Protein AF-A0A9D8H5Y0-F1 (afdb_monomer_lite)

pLDDT: mean 76.58, std 21.45, range [40.56, 97.44]

Secondary structure (DSSP, 8-state):
--TT--GGGG-SPPPHHHHHHHHTT--GGGHHHHHHHHHHHHTTS-TT-HHHHHHHHHHHHHHHHHTTS--TT---S----S-----------

Radius of gyration: 22.51 Å; chains: 1; bounding box: 34×60×71 Å

Foldseek 3Di:
DDPPDPVVVVPDQQALVNLCVLLVPDALCCLVVSLVVLCVSLVVPDPPGRNNVSSVVSSVVSVVRVVVNDDPPDDPPDPPDDDPPDPDDDDDD

Sequence (93 aa):
MSEAERPDRLQRPVTADDIRALAGPATPHFSLQVRNRIRKLIEPLADDDPARAEGERQIAKLEQLSKHSGDPRGLGPGDEAMQHDEGRIAGEP

Structure (mmCIF, N/CA/C/O backbone):
data_AF-A0A9D8H5Y0-F1
#
_entry.id   AF-A0A9D8H5Y0-F1
#
loop_
_atom_site.group_PDB
_atom_site.id
_atom_site.type_symbol
_atom_site.label_atom_id
_atom_site.label_alt_id
_atom_site.label_comp_id
_atom_site.label_asym_id
_atom_site.label_entity_id
_atom_site.label_seq_id
_atom_site.pdbx_PDB_ins_code
_atom_site.Cartn_x
_atom_site.Cartn_y
_atom_site.Cartn_z
_atom_site.occupancy
_atom_site.B_iso_or_equiv
_atom_site.auth_seq_id
_atom_site.auth_comp_id
_atom_site.auth_asym_id
_atom_site.auth_atom_id
_atom_site.pdbx_PDB_model_num
ATOM 1 N N . MET A 1 1 ? 6.753 30.763 14.646 1.00 40.56 1 MET A N 1
ATOM 2 C CA . MET A 1 1 ? 6.353 29.344 14.738 1.00 40.56 1 MET A CA 1
ATOM 3 C C . MET A 1 1 ? 5.150 29.186 13.825 1.00 40.56 1 MET A C 1
ATOM 5 O O . MET A 1 1 ? 4.134 29.805 14.102 1.00 40.56 1 MET A O 1
ATOM 9 N N . SER A 1 2 ? 5.315 28.533 12.675 1.00 47.53 2 SER A N 1
ATOM 10 C CA . SER A 1 2 ? 4.306 28.492 11.608 1.00 47.53 2 SER A CA 1
ATOM 11 C C . SER A 1 2 ? 3.177 27.507 11.926 1.00 47.53 2 SER A C 1
ATOM 13 O O . SER A 1 2 ? 3.438 26.384 12.335 1.00 47.53 2 SER A O 1
ATOM 15 N N . GLU A 1 3 ? 1.933 27.899 11.656 1.00 48.12 3 GLU A N 1
ATOM 16 C CA . GLU A 1 3 ? 0.686 27.115 11.789 1.00 48.12 3 GLU A CA 1
ATOM 17 C C . GLU A 1 3 ? 0.567 25.905 10.822 1.00 48.12 3 GLU A C 1
ATOM 19 O O . GLU A 1 3 ? -0.531 25.415 10.554 1.00 48.12 3 GLU A O 1
ATOM 24 N N . ALA A 1 4 ? 1.675 25.408 10.262 1.00 55.25 4 ALA A N 1
ATOM 25 C CA . ALA A 1 4 ? 1.670 24.465 9.137 1.00 55.25 4 ALA A CA 1
ATOM 26 C C . ALA A 1 4 ? 1.692 22.975 9.530 1.00 55.25 4 ALA A C 1
ATOM 28 O O . ALA A 1 4 ? 1.543 22.114 8.666 1.00 55.25 4 ALA A O 1
ATOM 29 N N . GLU A 1 5 ? 1.826 22.648 10.812 1.00 49.91 5 GLU A N 1
ATOM 30 C CA . GLU A 1 5 ? 1.903 21.265 11.287 1.00 49.91 5 GLU A CA 1
ATOM 31 C C . GLU A 1 5 ? 0.660 20.954 12.119 1.00 49.91 5 GLU A C 1
ATOM 33 O O . GLU A 1 5 ? 0.683 20.976 13.345 1.00 49.91 5 GLU A O 1
ATOM 38 N N . ARG A 1 6 ? -0.476 20.708 11.452 1.00 52.97 6 ARG A N 1
ATOM 39 C CA . ARG A 1 6 ? -1.631 20.075 12.104 1.00 52.97 6 ARG A CA 1
ATOM 40 C C . ARG A 1 6 ? -1.461 18.552 12.022 1.00 52.97 6 ARG A C 1
ATOM 42 O O . ARG A 1 6 ? -1.824 17.988 10.986 1.00 52.97 6 ARG A O 1
ATOM 49 N N . PRO A 1 7 ? -0.958 17.877 13.078 1.00 55.03 7 PRO A N 1
ATOM 50 C CA . PRO A 1 7 ? -0.822 16.416 13.106 1.00 55.03 7 PRO A CA 1
ATOM 51 C C . PRO A 1 7 ? -2.175 15.699 12.966 1.00 55.03 7 PRO A C 1
ATOM 53 O O . PRO A 1 7 ? -2.229 14.535 12.587 1.00 55.03 7 PRO A O 1
ATOM 56 N N . ASP A 1 8 ? -3.277 16.417 13.189 1.00 51.44 8 ASP A N 1
ATOM 57 C CA . ASP A 1 8 ? -4.638 15.887 13.150 1.00 51.44 8 ASP A CA 1
ATOM 58 C C . ASP A 1 8 ? -5.109 15.440 11.752 1.00 51.44 8 ASP A C 1
ATOM 60 O O . ASP A 1 8 ? -5.998 14.603 11.628 1.00 51.44 8 ASP A O 1
ATOM 64 N N . ARG A 1 9 ? -4.474 15.917 10.666 1.00 52.53 9 ARG A N 1
ATOM 65 C CA . ARG A 1 9 ? -4.814 15.463 9.300 1.00 52.53 9 ARG A CA 1
ATOM 66 C C . ARG A 1 9 ? -4.419 14.005 9.017 1.00 52.53 9 ARG A C 1
ATOM 68 O O . ARG A 1 9 ? -4.836 13.464 7.996 1.00 52.53 9 ARG A O 1
ATOM 75 N N . LEU A 1 10 ? -3.629 13.378 9.892 1.00 54.69 10 LEU A N 1
ATOM 76 C CA . LEU A 1 10 ? -3.172 11.989 9.766 1.00 54.69 10 LEU A CA 1
ATOM 77 C C . LEU A 1 10 ? -4.064 10.966 10.491 1.00 54.69 10 LEU A C 1
ATOM 79 O O . LEU A 1 10 ? -3.785 9.777 10.399 1.00 54.69 10 LEU A O 1
ATOM 83 N N . GLN A 1 11 ? -5.136 11.385 11.175 1.00 63.66 11 GLN A N 1
ATOM 84 C CA . GLN A 1 11 ? -5.956 10.482 12.001 1.00 63.66 11 GLN A CA 1
ATOM 85 C C . GLN A 1 11 ? -7.067 9.732 11.248 1.00 63.66 11 GLN A C 1
ATOM 87 O O . GLN A 1 11 ? -7.882 9.058 11.879 1.00 63.66 11 GLN A O 1
ATOM 92 N N . ARG A 1 12 ? -7.151 9.827 9.912 1.00 74.94 12 ARG A N 1
ATOM 93 C CA . ARG A 1 12 ? -8.144 9.026 9.179 1.00 74.94 12 ARG A CA 1
ATOM 94 C C . ARG A 1 12 ? -7.644 7.586 9.003 1.00 74.94 12 ARG A C 1
ATOM 96 O O . ARG A 1 12 ? -6.486 7.413 8.615 1.00 74.94 12 ARG A O 1
ATOM 103 N N . PRO A 1 13 ? -8.491 6.570 9.249 1.00 81.12 13 PRO A N 1
ATOM 104 C CA . PRO A 1 13 ? -8.126 5.183 9.000 1.00 81.12 13 PRO A CA 1
ATOM 105 C C . PRO A 1 13 ? -7.756 5.000 7.526 1.00 81.12 13 PRO A C 1
ATOM 107 O O . PRO A 1 13 ? -8.396 5.564 6.633 1.00 81.12 13 PRO A O 1
ATOM 110 N N . VAL A 1 14 ? -6.693 4.235 7.285 1.00 89.06 14 VAL A N 1
ATOM 111 C CA . VAL A 1 14 ? -6.248 3.885 5.935 1.00 89.06 14 VAL A CA 1
ATOM 112 C C . VAL A 1 14 ? -7.307 2.997 5.300 1.00 89.06 14 VAL A C 1
ATOM 114 O O . VAL A 1 14 ? -7.719 2.005 5.891 1.00 89.06 14 VAL A O 1
ATOM 117 N N . THR A 1 15 ? -7.744 3.341 4.092 1.00 94.06 15 THR A N 1
ATOM 118 C CA . THR A 1 15 ? -8.734 2.549 3.357 1.00 94.06 15 THR A CA 1
ATOM 119 C C . THR A 1 15 ? -8.081 1.724 2.252 1.00 94.06 15 THR A C 1
ATOM 121 O O . THR A 1 15 ? -6.985 2.032 1.779 1.00 94.06 15 THR A O 1
ATOM 124 N N . ALA A 1 16 ? -8.785 0.699 1.765 1.00 95.00 16 ALA A N 1
ATOM 125 C CA . ALA A 1 16 ? -8.356 -0.054 0.586 1.00 95.00 16 ALA A CA 1
ATOM 126 C C . ALA A 1 16 ? -8.172 0.850 -0.650 1.00 95.00 16 ALA A C 1
ATOM 128 O O . ALA A 1 16 ? -7.331 0.571 -1.502 1.00 95.00 16 ALA A O 1
ATOM 129 N N . ASP A 1 17 ? -8.932 1.946 -0.746 1.00 95.06 17 ASP A N 1
ATOM 130 C CA . ASP A 1 17 ? -8.769 2.916 -1.827 1.00 95.06 17 ASP A CA 1
ATOM 131 C C . ASP A 1 17 ? -7.464 3.702 -1.710 1.00 95.06 17 ASP A C 1
ATOM 133 O O . ASP A 1 17 ? -6.752 3.843 -2.698 1.00 95.06 17 ASP A O 1
ATOM 137 N N . ASP A 1 18 ? -7.079 4.098 -0.494 1.00 93.62 18 ASP A N 1
ATOM 138 C CA . ASP A 1 18 ? -5.793 4.757 -0.246 1.00 93.62 18 ASP A CA 1
ATOM 139 C C . ASP A 1 18 ? -4.611 3.858 -0.631 1.00 93.62 18 ASP A C 1
ATOM 141 O O . ASP A 1 18 ? -3.627 4.325 -1.207 1.00 93.62 18 ASP A O 1
ATOM 145 N N . ILE A 1 19 ? -4.720 2.553 -0.361 1.00 96.00 19 ILE A N 1
ATOM 146 C CA . ILE A 1 19 ? -3.726 1.563 -0.786 1.00 96.00 19 ILE A CA 1
ATOM 147 C C . ILE A 1 19 ? -3.654 1.481 -2.317 1.00 96.00 19 ILE A C 1
ATOM 149 O O . ILE A 1 19 ? -2.557 1.514 -2.880 1.00 96.00 19 ILE A O 1
ATOM 153 N N . ARG A 1 20 ? -4.800 1.410 -3.008 1.00 95.56 20 ARG A N 1
ATOM 154 C CA . ARG A 1 20 ? -4.842 1.392 -4.481 1.00 95.56 20 ARG A CA 1
ATOM 155 C C . ARG A 1 20 ? -4.291 2.678 -5.083 1.00 95.56 20 ARG A C 1
ATOM 157 O O . ARG A 1 20 ? -3.518 2.606 -6.032 1.00 95.56 20 ARG A O 1
ATOM 164 N N . ALA A 1 21 ? -4.638 3.831 -4.522 1.00 94.94 21 ALA A N 1
ATOM 165 C CA . ALA A 1 21 ? -4.134 5.130 -4.951 1.00 94.94 21 ALA A CA 1
ATOM 166 C C . ALA A 1 21 ? -2.617 5.251 -4.744 1.00 94.94 21 ALA A C 1
ATOM 168 O O . ALA A 1 21 ? -1.935 5.889 -5.541 1.00 94.94 21 ALA A O 1
ATOM 169 N N . LEU A 1 22 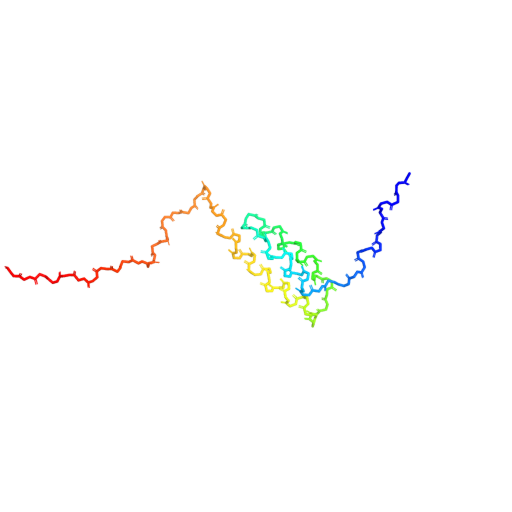? -2.073 4.609 -3.705 1.00 93.44 22 LEU A N 1
ATOM 170 C CA . LEU A 1 22 ? -0.636 4.568 -3.451 1.00 93.44 22 LEU A CA 1
ATOM 171 C C . LEU A 1 22 ? 0.109 3.619 -4.407 1.00 93.44 22 LEU A C 1
ATOM 173 O O . LEU A 1 22 ? 1.223 3.931 -4.825 1.00 93.44 22 LEU A O 1
ATOM 177 N N . ALA A 1 23 ? -0.485 2.472 -4.747 1.00 93.75 23 ALA A N 1
ATOM 178 C CA . ALA A 1 23 ? 0.122 1.466 -5.621 1.00 93.75 23 ALA A CA 1
ATOM 179 C C . ALA A 1 23 ? -0.045 1.772 -7.120 1.00 93.75 23 ALA A C 1
ATOM 181 O O . ALA A 1 23 ? 0.864 1.503 -7.900 1.00 93.75 23 ALA A O 1
ATOM 182 N N . GLY A 1 24 ? -1.179 2.348 -7.526 1.00 91.12 24 GLY A N 1
ATOM 183 C CA . GLY A 1 24 ? -1.533 2.627 -8.922 1.00 91.12 24 GLY A CA 1
ATOM 184 C C . GLY A 1 24 ? -0.484 3.409 -9.726 1.00 91.12 24 GLY A C 1
ATOM 185 O O . GLY A 1 24 ? -0.185 2.998 -10.844 1.00 91.12 24 GLY A O 1
ATOM 186 N N . PRO A 1 25 ? 0.115 4.494 -9.195 1.00 91.50 25 PRO A N 1
ATOM 187 C CA . PRO A 1 25 ? 1.140 5.258 -9.905 1.00 91.50 25 PRO A CA 1
ATOM 188 C C . PRO A 1 25 ? 2.563 4.696 -9.732 1.00 91.50 25 PRO A C 1
ATOM 190 O O . PRO A 1 25 ? 3.526 5.348 -10.139 1.00 91.50 25 PRO A O 1
ATOM 193 N N . ALA A 1 26 ?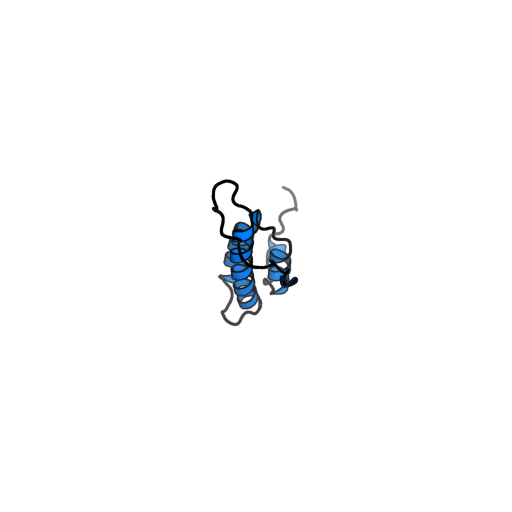 2.743 3.534 -9.092 1.00 89.81 26 ALA A N 1
ATOM 194 C CA . ALA A 1 26 ? 4.073 2.990 -8.843 1.00 89.81 26 ALA A CA 1
ATOM 195 C C . ALA A 1 26 ? 4.757 2.578 -10.154 1.00 89.81 26 ALA A C 1
ATOM 197 O O . ALA A 1 26 ? 4.219 1.808 -10.946 1.00 89.81 26 ALA A O 1
ATOM 198 N N . THR A 1 27 ? 5.984 3.052 -10.360 1.00 91.31 27 THR A N 1
ATOM 199 C CA . THR A 1 27 ? 6.846 2.562 -11.440 1.00 91.31 27 THR A CA 1
ATOM 200 C C . THR A 1 27 ? 7.669 1.362 -10.958 1.00 91.31 27 THR A C 1
ATOM 202 O O . THR A 1 27 ? 7.884 1.214 -9.746 1.00 91.31 27 THR A O 1
ATOM 205 N N . PRO A 1 28 ? 8.191 0.516 -11.867 1.00 90.25 28 PRO A N 1
ATOM 206 C CA . PRO A 1 28 ? 9.044 -0.620 -11.506 1.00 90.25 28 PRO A CA 1
ATOM 207 C C . PRO A 1 28 ? 10.177 -0.268 -10.533 1.00 90.25 28 PRO A C 1
ATOM 209 O O . PRO A 1 28 ? 10.341 -0.927 -9.506 1.00 90.25 28 PRO A O 1
ATOM 212 N N . HIS A 1 29 ? 10.867 0.850 -10.770 1.00 86.25 29 HIS A N 1
ATOM 213 C CA . HIS A 1 29 ? 11.995 1.288 -9.948 1.00 86.25 29 HIS A CA 1
ATOM 214 C C . HIS A 1 29 ? 11.595 1.635 -8.504 1.00 86.25 29 HIS A C 1
ATOM 216 O O . HIS A 1 29 ? 12.314 1.329 -7.553 1.00 86.25 29 HIS A O 1
ATOM 222 N N . PHE A 1 30 ? 10.420 2.241 -8.315 1.00 91.88 30 PHE A N 1
ATOM 223 C CA . PHE A 1 30 ? 9.925 2.623 -6.989 1.00 91.88 30 PHE A CA 1
ATOM 224 C C . PHE A 1 30 ? 9.067 1.545 -6.326 1.00 91.88 30 PHE A C 1
ATOM 226 O O . PHE A 1 30 ? 8.677 1.702 -5.168 1.00 91.88 30 PHE A O 1
ATOM 233 N N . SER A 1 31 ? 8.807 0.427 -7.006 1.00 93.94 31 SER A N 1
ATOM 234 C CA . SER A 1 31 ? 7.861 -0.589 -6.542 1.00 93.94 31 SER A CA 1
ATOM 235 C C . SER A 1 31 ? 8.223 -1.151 -5.165 1.00 93.94 31 SER A C 1
ATOM 237 O O . SER A 1 31 ? 7.357 -1.279 -4.303 1.00 93.94 31 SER A O 1
ATOM 239 N N . LEU A 1 32 ? 9.512 -1.384 -4.892 1.00 94.50 32 LEU A N 1
ATOM 240 C CA . LEU A 1 32 ? 9.967 -1.866 -3.581 1.00 94.50 32 LEU A CA 1
ATOM 241 C C . LEU A 1 32 ? 9.809 -0.820 -2.466 1.00 94.50 32 LEU A C 1
ATOM 243 O O . LEU A 1 32 ? 9.513 -1.176 -1.322 1.00 94.50 32 LEU A O 1
ATOM 247 N N . GLN A 1 33 ? 9.972 0.468 -2.784 1.00 95.06 33 GLN A N 1
ATOM 248 C CA . GLN A 1 33 ? 9.758 1.546 -1.816 1.00 95.06 33 GLN A CA 1
ATOM 249 C C . GLN A 1 33 ? 8.271 1.672 -1.472 1.00 95.06 33 GLN A C 1
ATOM 251 O O . GLN A 1 33 ? 7.909 1.723 -0.294 1.00 95.06 33 GLN A O 1
ATOM 256 N N . VAL A 1 34 ? 7.409 1.642 -2.492 1.00 94.94 34 VAL A N 1
ATOM 257 C CA . VAL A 1 34 ? 5.951 1.663 -2.327 1.00 94.94 34 VAL A CA 1
ATOM 258 C C . VAL A 1 34 ? 5.486 0.441 -1.531 1.00 94.94 34 VAL A C 1
ATOM 260 O O . VAL A 1 34 ? 4.731 0.592 -0.572 1.00 94.94 34 VAL A O 1
ATOM 263 N N . ARG A 1 35 ? 6.021 -0.751 -1.827 1.00 96.12 35 ARG A N 1
ATOM 264 C CA . ARG A 1 35 ? 5.751 -1.989 -1.078 1.00 96.12 35 ARG A CA 1
ATOM 265 C C . ARG A 1 35 ? 6.052 -1.828 0.410 1.00 96.12 35 ARG A C 1
ATOM 267 O O . ARG A 1 35 ? 5.220 -2.154 1.251 1.00 96.12 35 ARG A O 1
ATOM 274 N N . ASN A 1 36 ? 7.237 -1.319 0.750 1.00 97.06 36 ASN A N 1
ATOM 275 C CA . ASN A 1 36 ? 7.639 -1.136 2.146 1.00 97.06 36 ASN A CA 1
ATOM 276 C C . ASN A 1 36 ? 6.745 -0.121 2.869 1.00 97.06 36 ASN A C 1
ATOM 278 O O . ASN A 1 36 ? 6.462 -0.285 4.055 1.00 97.06 36 ASN A O 1
ATOM 282 N N . ARG A 1 37 ? 6.283 0.914 2.160 1.00 95.75 37 ARG A N 1
ATOM 283 C CA . ARG A 1 37 ? 5.323 1.875 2.702 1.00 95.75 37 ARG A CA 1
ATOM 284 C C . ARG A 1 37 ? 3.967 1.224 2.977 1.00 95.75 37 ARG A C 1
ATOM 286 O O . ARG A 1 37 ? 3.453 1.401 4.073 1.00 95.75 37 ARG A O 1
ATOM 293 N N . ILE A 1 38 ? 3.428 0.445 2.036 1.00 95.88 38 ILE A N 1
ATOM 294 C CA . ILE A 1 38 ? 2.159 -0.282 2.219 1.00 95.88 38 ILE A CA 1
ATOM 295 C C . ILE A 1 38 ? 2.253 -1.244 3.406 1.00 95.88 38 ILE A C 1
ATOM 297 O O . ILE A 1 38 ? 1.364 -1.226 4.248 1.00 95.88 38 ILE A O 1
ATOM 301 N N . ARG A 1 39 ? 3.355 -2.000 3.542 1.00 96.56 39 ARG A N 1
ATOM 302 C CA . ARG A 1 39 ? 3.574 -2.901 4.692 1.00 96.56 39 ARG A CA 1
ATOM 303 C C . ARG A 1 39 ? 3.405 -2.185 6.031 1.00 96.56 39 ARG A C 1
ATOM 305 O O . ARG A 1 39 ? 2.679 -2.671 6.884 1.00 96.56 39 ARG A O 1
ATOM 312 N N . LYS A 1 40 ? 4.015 -1.007 6.186 1.00 95.12 40 LYS A N 1
ATOM 313 C CA . LYS A 1 40 ? 3.903 -0.205 7.415 1.00 95.12 40 LYS A CA 1
ATOM 314 C C . LYS A 1 40 ? 2.489 0.321 7.667 1.00 95.12 40 LYS A C 1
ATOM 316 O O . LYS A 1 40 ? 2.114 0.499 8.817 1.00 95.12 40 LYS A O 1
ATOM 321 N N . LEU A 1 41 ? 1.727 0.602 6.608 1.00 93.56 41 LEU A N 1
ATOM 322 C CA . LEU A 1 41 ? 0.351 1.088 6.734 1.00 93.56 41 LEU A CA 1
ATOM 323 C C . LEU A 1 41 ? -0.615 -0.012 7.183 1.00 93.56 41 LEU A C 1
ATOM 325 O O . LEU A 1 41 ? -1.566 0.295 7.892 1.00 93.56 41 LEU A O 1
ATOM 329 N N . ILE A 1 42 ? -0.374 -1.263 6.780 1.00 94.81 42 ILE A N 1
ATOM 330 C CA . ILE A 1 42 ? -1.270 -2.385 7.094 1.00 94.81 42 ILE A CA 1
ATOM 331 C C . ILE A 1 42 ? -0.872 -3.181 8.341 1.00 94.81 42 ILE A C 1
ATOM 333 O O . ILE A 1 42 ? -1.712 -3.883 8.888 1.00 94.81 42 ILE A O 1
ATOM 337 N N . GLU A 1 43 ? 0.379 -3.075 8.800 1.00 94.62 43 GLU A N 1
ATOM 338 C CA . GLU A 1 43 ? 0.884 -3.755 10.003 1.00 94.62 43 GLU A CA 1
ATOM 339 C C . GLU A 1 43 ? 0.021 -3.548 11.266 1.00 94.62 43 GLU A C 1
ATOM 341 O O . GLU A 1 43 ? -0.220 -4.532 11.963 1.00 94.62 43 GLU A O 1
ATOM 346 N N . PRO A 1 44 ? -0.497 -2.338 11.572 1.00 93.69 44 PRO A N 1
ATOM 347 C CA . PRO A 1 44 ? -1.353 -2.143 12.742 1.00 93.69 44 PRO A CA 1
ATOM 348 C C . PRO A 1 44 ? -2.826 -2.539 12.523 1.00 93.69 44 PRO A C 1
ATOM 350 O O . PRO A 1 44 ? -3.628 -2.381 13.444 1.00 93.69 44 PRO A O 1
ATOM 353 N N . LEU A 1 45 ? -3.217 -2.992 11.326 1.00 92.19 45 LEU A N 1
ATOM 354 C CA . LEU A 1 45 ? -4.613 -3.293 10.997 1.00 92.19 45 LEU A CA 1
ATOM 355 C C . LEU A 1 45 ? -5.000 -4.727 11.389 1.00 92.19 45 LEU A C 1
ATOM 357 O O . LEU A 1 45 ? -4.204 -5.666 11.291 1.00 92.19 45 LEU A O 1
ATOM 361 N N . ALA A 1 46 ? -6.263 -4.907 11.779 1.00 92.81 46 ALA A N 1
ATOM 362 C CA . ALA A 1 46 ? -6.829 -6.225 12.055 1.00 92.81 46 ALA A CA 1
ATOM 363 C C . ALA A 1 46 ? -6.834 -7.111 10.796 1.00 92.81 46 ALA A C 1
ATOM 365 O O . ALA A 1 46 ? -6.914 -6.610 9.677 1.00 92.81 46 ALA A O 1
ATOM 366 N N . ASP A 1 47 ? -6.773 -8.432 10.972 1.00 91.62 47 ASP A N 1
ATOM 367 C CA . ASP A 1 47 ? -6.742 -9.400 9.863 1.00 91.62 47 ASP A CA 1
ATOM 368 C C . ASP A 1 47 ? -7.986 -9.344 8.958 1.00 91.62 47 ASP A C 1
ATOM 370 O O . ASP A 1 47 ? -7.882 -9.624 7.768 1.00 91.62 47 ASP A O 1
ATOM 374 N N . ASP A 1 48 ? -9.140 -8.937 9.496 1.00 93.19 48 ASP A N 1
ATOM 375 C CA . ASP A 1 48 ? -10.399 -8.789 8.744 1.00 93.19 48 ASP A CA 1
ATOM 376 C C . ASP A 1 48 ? -10.530 -7.417 8.047 1.00 93.19 48 ASP A C 1
ATOM 378 O O . ASP A 1 48 ? -11.509 -7.144 7.353 1.00 93.19 48 ASP A O 1
ATOM 382 N N . ASP A 1 49 ? -9.549 -6.521 8.215 1.00 94.06 49 ASP A N 1
ATOM 383 C CA . ASP A 1 49 ? -9.619 -5.180 7.644 1.00 94.06 49 ASP A CA 1
ATOM 384 C C . ASP A 1 49 ? -9.461 -5.215 6.106 1.00 94.06 49 ASP A C 1
ATOM 386 O O . ASP A 1 49 ? -8.471 -5.746 5.579 1.00 94.06 49 ASP A O 1
ATOM 390 N N . PRO A 1 50 ? -10.389 -4.608 5.340 1.00 95.19 50 PRO A N 1
ATOM 391 C CA . PRO A 1 50 ? -10.325 -4.622 3.881 1.00 95.19 50 PRO A CA 1
ATOM 392 C C . PRO A 1 50 ? -9.079 -3.916 3.324 1.00 95.19 50 PRO A C 1
ATOM 394 O O . PRO A 1 50 ? -8.603 -4.280 2.246 1.00 95.19 50 PRO A O 1
ATOM 397 N N . ALA A 1 51 ? -8.529 -2.919 4.024 1.00 95.44 51 ALA A N 1
ATOM 398 C CA . ALA A 1 51 ? -7.296 -2.252 3.623 1.00 95.44 51 ALA A CA 1
ATOM 399 C C . ALA A 1 51 ? -6.071 -3.153 3.822 1.00 95.44 51 ALA A C 1
ATOM 401 O O . ALA A 1 51 ? -5.151 -3.100 3.002 1.00 95.44 51 ALA A O 1
ATOM 402 N N . ARG A 1 52 ? -6.075 -4.027 4.838 1.00 95.69 52 ARG A N 1
ATOM 403 C CA . ARG A 1 52 ? -5.023 -5.037 5.022 1.00 95.69 52 ARG A CA 1
ATOM 404 C C . ARG A 1 52 ? -5.029 -6.051 3.885 1.00 95.69 52 ARG A C 1
ATOM 406 O O . ARG A 1 52 ? -4.008 -6.207 3.215 1.00 95.69 52 ARG A O 1
ATOM 413 N N . ALA A 1 53 ? -6.194 -6.627 3.589 1.00 96.75 53 ALA A N 1
ATOM 414 C CA . ALA A 1 53 ? -6.344 -7.592 2.503 1.00 96.75 53 ALA A CA 1
ATOM 415 C C . ALA A 1 53 ? -5.984 -7.001 1.126 1.00 96.75 53 ALA A C 1
ATOM 417 O O . ALA A 1 53 ? -5.436 -7.694 0.267 1.00 96.75 53 ALA A O 1
ATOM 418 N N . GLU A 1 54 ? -6.293 -5.725 0.876 1.00 97.44 54 GLU A N 1
ATOM 419 C CA . GLU A 1 54 ? -5.865 -5.043 -0.351 1.00 97.44 54 GLU A CA 1
ATOM 420 C C . GLU A 1 54 ? -4.357 -4.754 -0.344 1.00 97.44 54 GLU A C 1
ATOM 422 O O . GLU A 1 54 ? -3.683 -4.959 -1.355 1.00 97.44 54 GLU A O 1
ATOM 427 N N . GLY A 1 55 ? -3.800 -4.336 0.795 1.00 96.88 55 GLY A N 1
ATOM 428 C CA . GLY A 1 55 ? -2.369 -4.087 0.955 1.00 96.88 55 GLY A CA 1
ATOM 429 C C . GLY A 1 55 ? -1.517 -5.308 0.647 1.00 96.88 55 GLY A C 1
ATOM 430 O O . GLY A 1 55 ? -0.552 -5.194 -0.106 1.00 96.88 55 GLY A O 1
ATOM 431 N N . GLU A 1 56 ? -1.902 -6.481 1.140 1.00 97.44 56 GLU A N 1
ATOM 432 C CA . GLU A 1 56 ? -1.212 -7.744 0.858 1.00 97.44 56 GLU A CA 1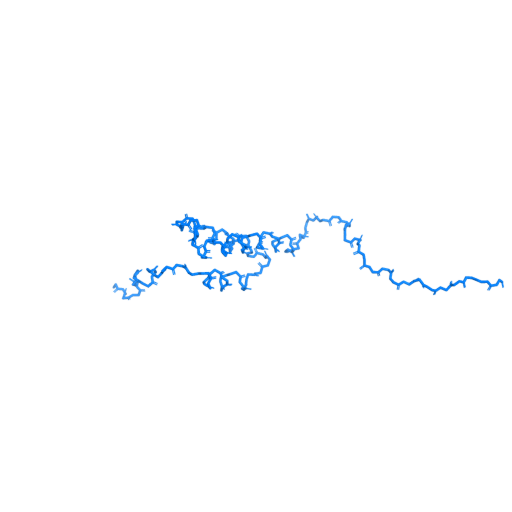
ATOM 433 C C . GLU A 1 56 ? -1.221 -8.082 -0.641 1.00 97.44 56 GLU A C 1
ATOM 435 O O . GLU A 1 56 ? -0.181 -8.421 -1.214 1.00 97.44 56 GLU A O 1
ATOM 440 N N . ARG A 1 57 ? -2.363 -7.896 -1.319 1.00 97.38 57 ARG A N 1
ATOM 441 C CA . ARG A 1 57 ? -2.469 -8.091 -2.778 1.00 97.38 57 ARG A CA 1
ATOM 442 C C . ARG A 1 57 ? -1.567 -7.128 -3.546 1.00 97.38 57 ARG A C 1
ATOM 444 O O . ARG A 1 57 ? -0.923 -7.532 -4.514 1.00 97.38 57 ARG A O 1
ATOM 451 N N . GLN A 1 58 ? -1.529 -5.857 -3.149 1.00 97.06 58 GLN A N 1
ATOM 452 C CA . GLN A 1 58 ? -0.712 -4.845 -3.821 1.00 97.06 58 GLN A CA 1
ATOM 453 C C . GLN A 1 58 ? 0.783 -5.037 -3.549 1.00 97.06 58 GLN A C 1
ATOM 455 O O . GLN A 1 58 ? 1.585 -4.852 -4.459 1.00 97.06 58 GLN A O 1
ATOM 460 N N . ILE A 1 59 ? 1.171 -5.492 -2.353 1.00 97.12 59 ILE A N 1
ATOM 461 C CA . ILE A 1 59 ? 2.552 -5.887 -2.036 1.00 97.12 59 ILE A CA 1
ATOM 462 C C . ILE A 1 59 ? 3.036 -6.945 -3.027 1.00 97.12 59 ILE A C 1
ATOM 464 O O . ILE A 1 59 ? 4.064 -6.734 -3.669 1.00 97.12 59 ILE A O 1
ATOM 468 N N . ALA A 1 60 ? 2.268 -8.020 -3.223 1.00 96.44 60 ALA A N 1
ATOM 469 C CA . ALA A 1 60 ? 2.636 -9.082 -4.156 1.00 96.44 60 ALA A CA 1
ATOM 470 C C . ALA A 1 60 ? 2.781 -8.564 -5.602 1.00 96.44 60 ALA A C 1
ATOM 472 O O . ALA A 1 60 ? 3.732 -8.917 -6.302 1.00 96.44 60 ALA A O 1
ATOM 473 N N . LYS A 1 61 ? 1.882 -7.673 -6.047 1.00 94.88 61 LYS A N 1
ATOM 474 C CA . LYS A 1 61 ? 1.968 -7.040 -7.377 1.00 94.88 61 LYS A CA 1
ATOM 475 C C . LYS A 1 61 ? 3.217 -6.175 -7.529 1.00 94.88 61 LYS A C 1
ATOM 477 O O . LYS A 1 61 ? 3.899 -6.273 -8.543 1.00 94.88 61 LYS A O 1
ATOM 482 N N . LEU A 1 62 ? 3.535 -5.354 -6.529 1.00 94.44 62 LEU A N 1
ATOM 483 C CA . LEU A 1 62 ? 4.714 -4.484 -6.539 1.00 94.44 62 LEU A CA 1
ATOM 484 C C . LEU A 1 62 ? 6.018 -5.291 -6.518 1.00 94.44 62 LEU A C 1
ATOM 486 O O . LEU A 1 62 ? 6.997 -4.900 -7.152 1.00 94.44 62 LEU A O 1
ATOM 490 N N . GLU A 1 63 ? 6.039 -6.439 -5.840 1.00 94.19 63 GLU A N 1
ATOM 491 C CA . GLU A 1 63 ? 7.182 -7.353 -5.894 1.00 94.19 63 GLU A CA 1
ATOM 492 C C . GLU A 1 63 ? 7.401 -7.902 -7.302 1.00 94.19 63 GLU A C 1
ATOM 494 O O . GLU A 1 63 ? 8.534 -7.893 -7.784 1.00 94.19 63 GLU A O 1
ATOM 499 N N . GLN A 1 64 ? 6.337 -8.295 -8.003 1.00 92.06 64 GLN A N 1
ATOM 500 C CA . GLN A 1 64 ? 6.441 -8.718 -9.401 1.00 92.06 64 GLN A CA 1
ATOM 501 C C . GLN A 1 64 ? 6.847 -7.563 -10.322 1.00 92.06 64 GLN A C 1
ATOM 503 O O . GLN A 1 64 ? 7.752 -7.726 -11.134 1.00 92.06 64 GLN A O 1
ATOM 508 N N . LEU A 1 65 ? 6.256 -6.378 -10.143 1.00 89.81 65 LEU A N 1
ATOM 509 C CA . LEU A 1 65 ? 6.557 -5.192 -10.945 1.00 89.81 65 LEU A CA 1
ATOM 510 C C . LEU A 1 65 ? 8.032 -4.784 -10.837 1.00 89.81 65 LEU A C 1
ATOM 512 O O . LEU A 1 65 ? 8.647 -4.403 -11.831 1.00 89.81 65 LEU A O 1
ATOM 516 N N . SER A 1 66 ? 8.631 -4.931 -9.651 1.00 89.62 66 SER A N 1
ATOM 517 C CA . SER A 1 66 ? 10.047 -4.620 -9.437 1.00 89.62 66 SER A CA 1
ATOM 518 C C . SER A 1 66 ? 10.998 -5.482 -10.277 1.00 89.62 66 SER A C 1
ATOM 520 O O . SER A 1 66 ? 12.055 -5.005 -10.687 1.00 89.62 66 SER A O 1
ATOM 522 N N . LYS A 1 67 ? 10.603 -6.719 -10.611 1.00 86.94 67 LYS A N 1
ATOM 523 C CA . LYS A 1 67 ? 11.399 -7.637 -11.444 1.00 86.94 67 LYS A CA 1
ATOM 524 C C . LYS A 1 67 ? 11.490 -7.184 -12.898 1.00 86.94 67 LYS A C 1
ATOM 526 O O . LYS A 1 67 ? 12.384 -7.616 -13.611 1.00 86.94 67 LYS A O 1
ATOM 531 N N . HIS A 1 68 ? 10.570 -6.336 -13.350 1.00 80.31 68 HIS A N 1
ATOM 532 C CA . HIS A 1 68 ? 10.526 -5.838 -14.727 1.00 80.31 68 HIS A CA 1
ATOM 533 C C . HIS A 1 68 ? 11.223 -4.483 -14.871 1.00 80.31 68 HIS A C 1
ATOM 535 O O . HIS A 1 68 ? 11.181 -3.877 -15.936 1.00 80.31 68 HIS A O 1
ATOM 541 N N . SER A 1 69 ? 11.884 -3.989 -13.816 1.00 68.19 69 SER A N 1
ATOM 542 C CA . SER A 1 69 ? 12.532 -2.676 -13.833 1.00 68.19 69 SER A CA 1
ATOM 543 C C . SER A 1 69 ? 13.800 -2.597 -14.696 1.00 68.19 69 SER A C 1
ATOM 545 O O . SER A 1 69 ? 14.427 -1.540 -14.701 1.00 68.19 69 SER A O 1
ATOM 547 N N . GLY A 1 70 ? 14.138 -3.659 -15.440 1.00 56.81 70 GLY A N 1
ATOM 548 C CA . GLY A 1 70 ? 15.306 -3.743 -16.312 1.00 56.81 70 GLY A CA 1
ATOM 549 C C . GLY A 1 70 ? 16.603 -3.773 -15.510 1.00 56.81 70 GLY A C 1
ATOM 550 O O . GLY A 1 70 ? 16.942 -2.827 -14.806 1.00 56.81 70 GLY A O 1
ATOM 551 N N . ASP A 1 71 ? 17.350 -4.862 -15.618 1.00 50.44 71 ASP A N 1
ATOM 552 C CA . ASP A 1 71 ? 18.685 -4.945 -15.044 1.00 50.44 71 ASP A CA 1
ATOM 553 C C . ASP A 1 71 ? 19.715 -4.450 -16.091 1.00 50.44 71 ASP A C 1
ATOM 555 O O . ASP A 1 71 ? 19.844 -5.081 -17.141 1.00 50.44 71 ASP A O 1
ATOM 559 N N . PRO A 1 72 ? 20.452 -3.331 -15.892 1.00 55.03 72 PRO A N 1
ATOM 560 C CA . PRO A 1 72 ? 21.549 -2.949 -16.792 1.00 55.03 72 PRO A CA 1
ATOM 561 C C . PRO A 1 72 ? 22.828 -3.798 -16.609 1.00 55.03 72 PRO A C 1
ATOM 563 O O . PRO A 1 72 ? 23.858 -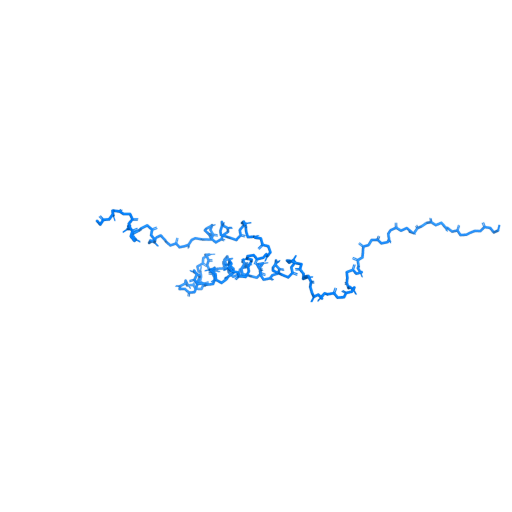3.491 -17.208 1.00 55.03 72 PRO A O 1
ATOM 566 N N . ARG A 1 73 ? 22.815 -4.833 -15.763 1.00 57.66 73 ARG A N 1
ATOM 567 C CA . ARG A 1 73 ? 23.945 -5.702 -15.395 1.00 57.66 73 ARG A CA 1
ATOM 568 C C . ARG A 1 73 ? 23.520 -7.159 -15.122 1.00 57.66 73 ARG A C 1
ATOM 570 O O . ARG A 1 73 ? 23.815 -7.712 -14.066 1.00 57.66 73 ARG A O 1
ATOM 577 N N . GLY A 1 74 ? 22.939 -7.805 -16.131 1.00 50.94 74 GLY A N 1
ATOM 578 C CA . GLY A 1 74 ? 22.931 -9.264 -16.230 1.00 50.94 74 GLY A CA 1
ATOM 579 C C . GLY A 1 74 ? 21.578 -9.935 -16.020 1.00 50.94 74 GLY A C 1
ATOM 580 O O . GLY A 1 74 ? 21.296 -10.480 -14.958 1.00 50.94 74 GLY A O 1
ATOM 581 N N . LEU A 1 75 ? 20.831 -10.072 -17.113 1.00 44.44 75 LEU A N 1
ATOM 582 C CA . LEU A 1 75 ? 20.116 -11.313 -17.378 1.00 44.44 75 LEU A CA 1
ATOM 583 C C . LEU A 1 75 ? 20.508 -11.767 -18.788 1.00 44.44 75 LEU A C 1
ATOM 585 O O . LEU A 1 75 ? 20.372 -11.013 -19.749 1.00 44.44 75 LEU A O 1
ATOM 589 N N . GLY A 1 76 ? 21.098 -12.960 -18.879 1.00 42.66 76 GLY A N 1
ATOM 590 C CA . GLY A 1 76 ? 21.397 -13.619 -20.147 1.00 42.66 76 GLY A CA 1
ATOM 591 C C . GLY A 1 76 ? 20.124 -13.938 -20.944 1.00 42.66 76 GLY A C 1
ATOM 592 O O . GLY A 1 76 ? 19.015 -13.750 -20.439 1.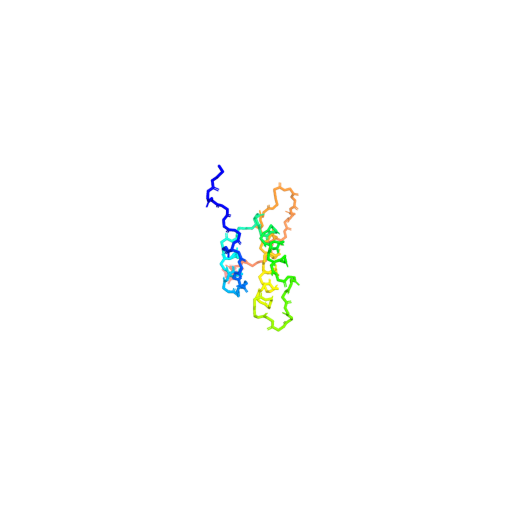00 42.66 76 GLY A O 1
ATOM 593 N N . PRO A 1 77 ? 20.272 -14.411 -22.192 1.00 45.56 77 PRO A N 1
ATOM 594 C CA . PRO A 1 77 ? 19.153 -14.669 -23.089 1.00 45.56 77 PRO A CA 1
ATOM 595 C C . PRO A 1 77 ? 18.274 -15.784 -22.511 1.00 45.56 77 PRO A C 1
ATOM 597 O O . PRO A 1 77 ? 18.694 -16.933 -22.406 1.00 45.56 77 PRO A O 1
ATOM 600 N N . GLY A 1 78 ? 17.071 -15.415 -22.081 1.00 45.12 78 GLY A N 1
ATOM 601 C CA . GLY A 1 78 ? 16.065 -16.341 -21.564 1.00 45.12 78 GLY A CA 1
ATOM 602 C C . GLY A 1 78 ? 14.630 -15.889 -21.822 1.00 45.12 78 GLY A C 1
ATOM 603 O O . GLY A 1 78 ? 13.709 -16.510 -21.305 1.00 45.12 78 GLY A O 1
ATOM 604 N N . ASP A 1 79 ? 14.438 -14.844 -22.630 1.00 44.88 79 ASP A N 1
ATOM 605 C CA . ASP A 1 79 ? 13.127 -14.425 -23.140 1.00 44.88 79 ASP A CA 1
ATOM 606 C C . ASP A 1 79 ? 12.939 -14.979 -24.567 1.00 44.88 79 ASP A C 1
ATOM 608 O O . ASP A 1 79 ? 12.610 -14.282 -25.520 1.00 44.88 79 ASP A O 1
ATOM 612 N N . GLU A 1 80 ? 13.237 -16.270 -24.731 1.00 47.69 80 GLU A N 1
ATOM 613 C CA . GLU A 1 80 ? 12.829 -17.058 -25.891 1.00 47.69 80 GLU A CA 1
ATOM 614 C C . GLU A 1 80 ? 11.611 -17.888 -25.493 1.00 47.69 80 GLU A C 1
ATOM 616 O O . GLU A 1 80 ? 11.700 -19.076 -25.193 1.00 47.69 80 GLU A O 1
ATOM 621 N N . ALA A 1 81 ? 10.444 -17.255 -25.490 1.00 45.28 81 ALA A N 1
ATOM 622 C CA . ALA A 1 81 ? 9.211 -17.978 -25.734 1.00 45.28 81 ALA A CA 1
ATOM 623 C C . ALA A 1 81 ? 8.174 -17.044 -26.354 1.00 45.28 81 ALA A C 1
ATOM 625 O O . ALA A 1 81 ? 7.585 -16.206 -25.679 1.00 45.28 81 ALA A O 1
ATOM 626 N N . MET A 1 82 ? 7.881 -17.342 -27.624 1.00 44.09 82 MET A N 1
ATOM 627 C CA . MET A 1 82 ? 6.592 -17.130 -28.285 1.00 44.09 82 MET A CA 1
ATOM 628 C C . MET A 1 82 ? 6.486 -15.883 -29.168 1.00 44.09 82 MET A C 1
ATOM 630 O O . MET A 1 82 ? 5.896 -14.883 -28.780 1.00 44.09 82 MET A O 1
ATOM 634 N N . GLN A 1 83 ? 6.970 -16.004 -30.410 1.00 47.03 83 GLN A N 1
ATOM 635 C CA . GLN A 1 83 ? 6.146 -15.877 -31.629 1.00 47.03 83 GLN A CA 1
ATOM 636 C C . GLN A 1 83 ? 7.016 -16.139 -32.873 1.00 47.03 83 GLN A C 1
ATOM 638 O O . GLN A 1 83 ? 7.407 -15.227 -33.588 1.00 47.03 83 GLN A O 1
ATOM 643 N N . HIS A 1 84 ? 7.327 -17.413 -33.130 1.00 40.69 84 HIS A N 1
ATOM 644 C CA . HIS A 1 84 ? 7.613 -17.872 -34.492 1.00 40.69 84 HIS A CA 1
ATOM 645 C C . HIS A 1 84 ? 6.306 -18.434 -35.056 1.00 40.69 84 HIS A C 1
ATOM 647 O O . HIS A 1 84 ? 6.019 -19.623 -34.933 1.00 40.69 84 HIS A O 1
ATOM 653 N N . ASP A 1 85 ? 5.488 -17.541 -35.604 1.00 52.97 85 ASP A N 1
ATOM 654 C CA . ASP A 1 85 ? 4.372 -17.880 -36.480 1.00 52.97 85 ASP A CA 1
ATOM 655 C C . ASP A 1 85 ? 4.875 -17.803 -37.919 1.00 52.97 85 ASP A C 1
ATOM 657 O O . ASP A 1 85 ? 4.761 -16.746 -38.507 1.00 52.97 85 ASP A O 1
ATOM 661 N N . GLU A 1 86 ? 5.470 -18.871 -38.466 1.00 48.34 86 GLU A N 1
ATOM 662 C CA . GLU A 1 86 ? 5.597 -19.061 -39.928 1.00 48.34 86 GLU A CA 1
ATOM 663 C C . GLU A 1 86 ? 5.642 -20.558 -40.269 1.00 48.34 86 GLU A C 1
ATOM 665 O O . GLU A 1 86 ? 6.613 -21.112 -40.783 1.00 48.34 86 GLU A O 1
ATOM 670 N N . GLY A 1 87 ? 4.544 -21.250 -39.970 1.00 51.16 87 GLY A N 1
ATOM 671 C CA . GLY A 1 87 ? 4.258 -22.554 -40.551 1.00 51.16 87 GLY A CA 1
ATOM 672 C C . GLY A 1 87 ? 3.543 -22.405 -41.891 1.00 51.16 87 GLY A C 1
ATOM 673 O O . GLY A 1 87 ? 2.333 -22.590 -41.920 1.00 51.16 87 GLY A O 1
ATOM 674 N N . ARG A 1 88 ? 4.250 -22.101 -42.992 1.00 54.88 88 ARG A N 1
ATOM 675 C CA . ARG A 1 88 ? 3.796 -22.411 -44.367 1.00 54.88 88 ARG A CA 1
ATOM 676 C C . ARG A 1 88 ? 4.886 -22.122 -45.406 1.00 54.88 88 ARG A C 1
ATOM 678 O O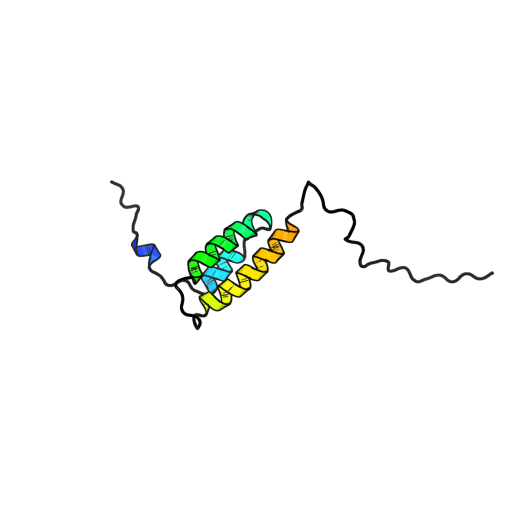 . ARG A 1 88 ? 5.055 -20.981 -45.793 1.00 54.88 88 ARG A O 1
ATOM 685 N N . ILE A 1 89 ? 5.547 -23.152 -45.926 1.00 49.28 89 ILE A N 1
ATOM 686 C CA . ILE A 1 89 ? 5.331 -23.628 -47.303 1.00 49.28 89 ILE A CA 1
ATOM 687 C C . ILE A 1 89 ? 6.104 -24.930 -47.500 1.00 49.28 89 ILE A C 1
ATOM 689 O O . ILE A 1 89 ? 7.317 -25.006 -47.330 1.00 49.28 89 ILE A O 1
ATOM 693 N N . ALA A 1 90 ? 5.330 -25.963 -47.811 1.00 47.12 90 ALA A N 1
ATOM 694 C CA . ALA A 1 90 ? 5.792 -27.266 -48.229 1.00 47.12 90 ALA A CA 1
ATOM 695 C C . ALA A 1 90 ? 6.720 -27.138 -49.441 1.00 47.12 90 ALA A C 1
ATOM 697 O O . ALA A 1 90 ? 6.454 -26.360 -50.360 1.00 47.12 90 ALA A O 1
ATOM 698 N N . GLY A 1 91 ? 7.792 -27.926 -49.424 1.00 46.69 91 GLY A N 1
ATOM 699 C CA . GLY A 1 91 ? 8.485 -28.284 -50.647 1.00 46.69 91 GLY A CA 1
ATOM 700 C C . GLY A 1 91 ? 7.588 -29.120 -51.550 1.00 46.69 91 GLY A C 1
ATOM 701 O O . GLY A 1 91 ? 6.608 -29.687 -51.079 1.00 46.69 91 GLY A O 1
ATOM 702 N N . GLU A 1 92 ? 7.960 -29.156 -52.824 1.00 44.16 92 GLU A N 1
ATOM 703 C CA . GLU A 1 92 ? 7.790 -30.233 -53.810 1.00 44.16 92 GLU A CA 1
ATOM 704 C C . GLU A 1 92 ? 8.144 -29.648 -55.197 1.00 44.16 92 GLU A C 1
ATOM 706 O O . GLU A 1 92 ? 7.963 -28.447 -55.413 1.00 44.16 92 GLU A O 1
ATOM 711 N N . PRO A 1 93 ? 8.562 -30.468 -56.172 1.00 59.47 93 PRO A N 1
ATOM 712 C CA . PRO A 1 93 ? 9.834 -31.182 -56.278 1.00 59.47 93 PRO A CA 1
ATOM 713 C C . PRO A 1 93 ? 10.767 -30.616 -57.372 1.00 59.47 93 PRO A C 1
ATOM 715 O O . PRO A 1 93 ? 10.294 -29.896 -58.281 1.00 59.47 93 PRO A O 1
#